Protein AF-A0A0A9E0R4-F1 (afdb_monomer_lite)

Sequence (116 aa):
MVNRQVATIAWFEADSICGSHSIAIPLVLVFPYLCRFFQCLRQYKDTKEKTCLLNALKYSTAVPVIFLSALKYHVFPEQWVSFYRPLWLISSVINSLYSFYWDIKRDWDLRYGVYT

InterPro domains:
  IPR004342 EXS, C-terminal [PF03124] (10-110)
  IPR004342 EXS, C-terminal [PS51380] (16-116)

pLDDT: mean 85.68, std 15.76, range [43.62, 98.44]

Organism: Arundo donax (NCBI:txid35708)

Foldseek 3Di:
DVVVVVVVVVVVVCVVVPQLQPPVVLVVVLVVLVVLLVVLVVVCVVPVDVVSVLSNVLSVLVNLLSVLSNCCSVDDPVCCVPPSVVVNVVSVVVNVVSVVVCCCVPVVVPPPDPPD

Radius of gyration: 20.19 Å; chains: 1; bounding box: 58×31×61 Å

Secondary structure (DSSP, 8-state):
-HHHHHHHHHHHHHHHHTTTT-THHHHHHHHHHHHHHHHHHHHHHHH--HHHHHHHHHHHHHHHHHHHHHHTTTS-HHHIIIIIHHHHHHHHHHHHHHHHHHIIIIIS--------

Structure (mmCIF, N/CA/C/O backbone):
data_AF-A0A0A9E0R4-F1
#
_entry.id   AF-A0A0A9E0R4-F1
#
loop_
_atom_site.group_PDB
_atom_site.id
_atom_site.type_symbol
_atom_site.label_atom_id
_atom_site.label_alt_id
_atom_site.label_comp_id
_atom_site.label_asym_id
_atom_site.label_entity_id
_atom_site.label_seq_id
_atom_site.pdbx_PDB_ins_code
_atom_site.Cartn_x
_atom_site.Cartn_y
_atom_site.Cartn_z
_atom_site.occupancy
_atom_site.B_iso_or_equiv
_atom_site.auth_seq_id
_atom_site.auth_comp_id
_atom_site.auth_asym_id
_atom_site.auth_atom_id
_atom_site.pdbx_PDB_model_num
ATOM 1 N N . MET A 1 1 ? 35.434 -19.033 -22.128 1.00 53.09 1 MET A N 1
ATOM 2 C CA . MET A 1 1 ? 34.541 -17.942 -22.595 1.00 53.09 1 MET A CA 1
ATOM 3 C C . MET A 1 1 ? 33.145 -18.448 -22.967 1.00 53.09 1 MET A C 1
ATOM 5 O O . MET A 1 1 ? 32.186 -17.801 -22.572 1.00 53.09 1 MET A O 1
ATOM 9 N N . VAL A 1 2 ? 33.014 -19.629 -23.590 1.00 59.97 2 VAL A N 1
ATOM 10 C CA . VAL A 1 2 ? 31.726 -20.275 -23.937 1.00 59.97 2 VAL A CA 1
ATOM 11 C C . VAL A 1 2 ? 30.763 -20.422 -22.745 1.00 59.97 2 VAL A C 1
ATOM 13 O O . VAL A 1 2 ? 29.632 -19.964 -22.830 1.00 59.97 2 VAL A O 1
ATOM 16 N N . ASN A 1 3 ? 31.215 -20.932 -21.590 1.00 59.28 3 ASN A N 1
ATOM 17 C CA . ASN A 1 3 ? 30.348 -21.156 -20.413 1.00 59.28 3 ASN A CA 1
ATOM 18 C C . ASN A 1 3 ? 29.621 -19.899 -19.899 1.00 59.28 3 ASN A C 1
ATOM 20 O O . ASN A 1 3 ? 28.514 -19.995 -19.377 1.00 59.28 3 ASN A O 1
ATOM 24 N N . ARG A 1 4 ? 30.218 -18.709 -20.063 1.00 60.78 4 ARG A N 1
ATOM 25 C CA . ARG A 1 4 ? 29.592 -17.448 -19.641 1.00 60.78 4 ARG A CA 1
ATOM 26 C C . ARG A 1 4 ? 28.433 -17.074 -20.566 1.00 60.78 4 ARG A C 1
ATOM 28 O O . ARG A 1 4 ? 27.410 -16.604 -20.086 1.00 60.78 4 ARG A O 1
ATOM 35 N N . GLN A 1 5 ? 28.564 -17.323 -21.869 1.00 62.50 5 GLN A N 1
ATOM 36 C CA . GLN A 1 5 ? 27.494 -17.066 -22.835 1.00 62.50 5 GLN A CA 1
ATOM 37 C C . GLN A 1 5 ? 26.320 -18.031 -22.639 1.00 62.50 5 GLN A C 1
ATOM 39 O O . GLN A 1 5 ? 25.184 -17.570 -22.619 1.00 62.50 5 GLN A O 1
ATOM 44 N N . VAL A 1 6 ? 26.581 -19.321 -22.382 1.00 65.94 6 VAL A N 1
ATOM 45 C CA . VAL A 1 6 ? 25.516 -20.309 -22.107 1.00 65.94 6 VAL A CA 1
ATOM 46 C C . VAL A 1 6 ? 24.720 -19.941 -20.852 1.00 65.94 6 VAL A C 1
ATOM 48 O O . VAL A 1 6 ? 23.49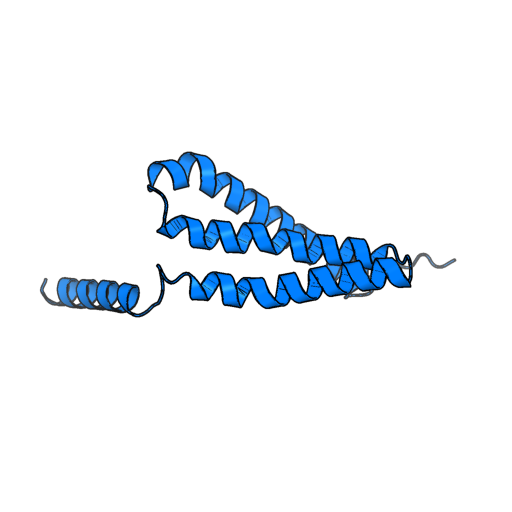4 -19.959 -20.879 1.00 65.94 6 VAL A O 1
ATOM 51 N N . ALA A 1 7 ? 25.401 -19.518 -19.780 1.00 65.25 7 ALA A N 1
ATOM 52 C CA . ALA A 1 7 ? 24.720 -19.030 -18.583 1.00 65.25 7 ALA A CA 1
ATOM 53 C C . ALA A 1 7 ? 23.849 -17.799 -18.889 1.00 65.25 7 ALA A C 1
ATOM 55 O O . ALA A 1 7 ? 22.705 -17.741 -18.463 1.00 65.25 7 ALA A O 1
ATOM 56 N N . THR A 1 8 ? 24.362 -16.835 -19.660 1.00 66.19 8 THR A N 1
ATOM 57 C CA . THR A 1 8 ? 23.632 -15.591 -19.978 1.00 66.19 8 THR A CA 1
ATOM 58 C C . THR A 1 8 ? 22.375 -15.851 -20.819 1.00 66.19 8 THR A C 1
ATOM 60 O O . THR A 1 8 ? 21.353 -15.212 -20.593 1.00 66.19 8 THR A O 1
ATOM 63 N N . ILE A 1 9 ? 22.432 -16.808 -21.752 1.00 66.38 9 ILE A N 1
ATOM 64 C CA . ILE A 1 9 ? 21.279 -17.221 -22.567 1.00 66.38 9 ILE A CA 1
ATOM 65 C C . ILE A 1 9 ? 20.220 -17.895 -21.684 1.00 66.38 9 ILE A C 1
ATOM 67 O O . ILE A 1 9 ? 19.057 -17.516 -21.753 1.00 66.38 9 ILE A O 1
ATOM 71 N N . ALA A 1 10 ? 20.626 -18.801 -20.787 1.00 65.75 10 ALA A N 1
ATOM 72 C CA . ALA A 1 10 ? 19.710 -19.455 -19.851 1.00 65.75 10 ALA A CA 1
ATOM 73 C C . ALA A 1 10 ? 19.018 -18.463 -18.893 1.00 65.75 10 ALA A C 1
ATOM 75 O O . ALA A 1 10 ? 17.847 -18.645 -18.572 1.00 65.75 10 ALA A O 1
ATOM 76 N N . TRP A 1 11 ? 19.705 -17.394 -18.467 1.00 62.00 11 TRP A N 1
ATOM 77 C CA . TRP A 1 11 ? 19.093 -16.311 -17.682 1.00 62.00 11 TRP A CA 1
ATOM 78 C C . TRP A 1 11 ? 18.049 -15.523 -18.488 1.00 62.00 11 TRP A C 1
ATOM 80 O O . TRP A 1 11 ? 16.956 -15.290 -17.986 1.00 62.00 11 TRP A O 1
ATOM 90 N N . PHE A 1 12 ? 18.337 -15.176 -19.747 1.00 62.06 12 PHE A N 1
ATOM 91 C CA . PHE A 1 12 ? 17.374 -14.489 -20.623 1.00 62.06 12 PHE A CA 1
ATOM 92 C C . PHE A 1 12 ? 16.145 -15.353 -20.956 1.00 62.06 12 PHE A C 1
ATOM 94 O O . PHE A 1 12 ? 15.022 -14.853 -21.063 1.00 62.06 12 PHE A O 1
ATOM 101 N N . GLU A 1 13 ? 16.346 -16.661 -21.111 1.00 59.84 13 GLU A N 1
ATOM 102 C CA . GLU A 1 13 ? 15.280 -17.632 -21.368 1.00 59.84 13 GLU A CA 1
ATOM 103 C C . GLU A 1 13 ? 14.425 -17.863 -20.108 1.00 59.84 13 GLU A C 1
ATOM 105 O O . GLU A 1 13 ? 13.196 -17.912 -20.169 1.00 59.84 13 GLU A O 1
ATOM 110 N N . ALA A 1 14 ? 15.055 -17.872 -18.928 1.00 58.34 14 ALA A N 1
ATOM 111 C CA . ALA A 1 14 ? 14.347 -17.870 -17.653 1.00 58.34 14 ALA A CA 1
ATOM 112 C C . ALA A 1 14 ? 13.558 -16.570 -17.423 1.00 58.34 14 ALA A C 1
ATOM 114 O O . ALA A 1 14 ? 12.443 -16.652 -16.923 1.00 58.34 14 ALA A O 1
ATOM 115 N N . ASP A 1 15 ? 14.058 -15.397 -17.826 1.00 57.53 15 ASP A N 1
ATOM 116 C CA . ASP A 1 15 ? 13.326 -14.120 -17.721 1.00 57.53 15 ASP A CA 1
ATOM 117 C C . ASP A 1 15 ? 12.114 -14.045 -18.669 1.00 57.53 15 ASP A C 1
ATOM 119 O O . ASP A 1 15 ? 11.117 -13.382 -18.364 1.00 57.53 15 ASP A O 1
ATOM 123 N N . SER A 1 16 ? 12.166 -14.758 -19.800 1.00 56.53 16 SER A N 1
ATOM 124 C CA . SER A 1 16 ? 11.048 -14.861 -20.750 1.00 56.53 16 SER A CA 1
ATOM 125 C C . SER A 1 16 ? 10.006 -15.912 -20.342 1.00 56.53 16 SER A C 1
ATOM 127 O O . SER A 1 16 ? 8.820 -15.721 -20.614 1.00 56.53 16 SER A O 1
ATOM 129 N N . ILE A 1 17 ? 10.403 -16.964 -19.618 1.00 56.81 17 ILE A N 1
ATOM 130 C CA . ILE A 1 17 ? 9.488 -17.961 -19.029 1.00 56.81 17 ILE A CA 1
ATOM 131 C C . ILE A 1 17 ? 8.926 -17.476 -17.677 1.00 56.81 17 ILE A C 1
ATOM 133 O O . ILE A 1 17 ? 7.761 -17.716 -17.352 1.00 56.81 17 ILE A O 1
ATOM 137 N N . CYS A 1 18 ? 9.712 -16.736 -16.897 1.00 60.53 18 CYS A N 1
ATOM 138 C CA . CYS A 1 18 ? 9.349 -16.199 -15.588 1.00 60.53 18 CYS A CA 1
ATOM 139 C C . CYS A 1 18 ? 8.749 -14.793 -15.720 1.00 60.53 18 CYS A C 1
ATOM 141 O O . CYS A 1 18 ? 9.305 -13.818 -15.229 1.00 60.53 18 CYS A O 1
ATOM 143 N N . GLY A 1 19 ? 7.611 -14.693 -16.412 1.00 58.22 19 GLY A N 1
ATOM 144 C CA . GLY A 1 19 ? 6.519 -13.750 -16.131 1.00 58.22 19 GLY A CA 1
ATOM 145 C C . GLY A 1 19 ? 6.807 -12.251 -15.948 1.00 58.22 19 GLY A C 1
ATOM 146 O O . GLY A 1 19 ? 5.891 -11.540 -15.545 1.00 58.22 19 GLY A O 1
ATOM 147 N N . SER A 1 20 ? 8.000 -11.738 -16.248 1.00 60.81 20 SER A N 1
ATOM 148 C CA . SER A 1 20 ? 8.406 -10.372 -15.880 1.00 60.81 20 SER A CA 1
ATOM 149 C C . SER A 1 20 ? 7.532 -9.293 -16.532 1.00 60.81 20 SER A C 1
ATOM 151 O O . SER A 1 20 ? 7.328 -8.236 -15.951 1.00 60.81 20 SER A O 1
ATOM 153 N N . HIS A 1 21 ? 6.919 -9.589 -17.682 1.00 68.12 21 HIS A N 1
ATOM 154 C CA . HIS A 1 21 ? 5.945 -8.717 -18.357 1.00 68.12 21 HIS A CA 1
ATOM 155 C C . HIS A 1 21 ? 4.484 -9.179 -18.213 1.00 68.12 21 HIS A C 1
ATOM 157 O O . HIS A 1 21 ? 3.586 -8.628 -18.853 1.00 68.12 21 HIS A O 1
ATOM 163 N N . SER A 1 22 ? 4.219 -10.215 -17.413 1.00 82.75 22 SER A N 1
ATOM 164 C CA . SER A 1 22 ? 2.878 -10.776 -17.275 1.00 82.75 22 SER A CA 1
ATOM 165 C C . SER A 1 22 ? 2.014 -9.911 -16.365 1.00 82.75 22 SER A C 1
ATOM 167 O O . SER A 1 22 ? 2.211 -9.857 -15.151 1.00 82.75 22 SER A O 1
ATOM 169 N N . ILE A 1 23 ? 0.979 -9.301 -16.943 1.00 84.50 23 ILE A N 1
ATOM 170 C CA . ILE A 1 23 ? -0.015 -8.526 -16.193 1.00 84.50 23 ILE A CA 1
ATOM 171 C C . ILE A 1 23 ? -0.877 -9.406 -15.271 1.00 84.50 23 ILE A C 1
ATOM 173 O O . ILE A 1 23 ? -1.520 -8.901 -14.355 1.00 84.50 23 ILE A O 1
ATOM 177 N N . ALA A 1 24 ? -0.872 -10.729 -15.464 1.00 88.44 24 ALA A N 1
ATOM 178 C CA . ALA A 1 24 ? -1.621 -11.654 -14.617 1.00 88.44 24 ALA A CA 1
ATOM 179 C C . ALA A 1 24 ? -1.062 -11.711 -13.185 1.00 88.44 24 ALA A C 1
ATOM 181 O O . ALA A 1 24 ? -1.831 -11.819 -12.233 1.00 88.44 24 ALA A O 1
ATOM 182 N N . ILE A 1 25 ? 0.259 -11.584 -13.019 1.00 88.81 25 ILE A N 1
ATOM 183 C CA . ILE A 1 25 ? 0.921 -11.641 -11.708 1.00 88.81 25 ILE A CA 1
ATOM 184 C C . ILE A 1 25 ? 0.400 -10.547 -10.760 1.00 88.81 25 ILE A C 1
ATOM 186 O O . ILE A 1 25 ? -0.125 -10.897 -9.701 1.00 88.81 25 ILE A O 1
ATOM 190 N N . PRO A 1 26 ? 0.470 -9.241 -11.093 1.00 91.69 26 PRO A N 1
ATOM 191 C CA . PRO A 1 26 ? -0.038 -8.201 -10.201 1.00 91.69 26 PRO A CA 1
ATOM 192 C C . PRO A 1 26 ? -1.548 -8.303 -9.966 1.00 91.69 26 PRO A C 1
ATOM 194 O O . PRO A 1 26 ? -1.999 -7.976 -8.872 1.00 91.69 26 PRO A O 1
ATOM 197 N N . LEU A 1 27 ? -2.328 -8.791 -10.937 1.00 93.00 27 LEU A N 1
ATOM 198 C CA . LEU A 1 27 ? -3.772 -8.989 -10.772 1.00 93.00 27 LEU A CA 1
ATOM 199 C C . LEU A 1 27 ? -4.091 -10.077 -9.740 1.00 93.00 27 LEU A C 1
ATOM 201 O O . LEU A 1 27 ? -4.922 -9.864 -8.858 1.00 93.00 27 LEU A O 1
ATOM 205 N N . VAL A 1 28 ? -3.403 -11.218 -9.809 1.00 94.06 28 VAL A N 1
ATOM 206 C CA . VAL A 1 28 ? -3.559 -12.298 -8.824 1.00 94.06 28 VAL A CA 1
ATOM 207 C C . VAL A 1 28 ? -3.075 -11.846 -7.445 1.00 94.06 28 VAL A C 1
ATOM 209 O O . VAL A 1 28 ? -3.742 -12.118 -6.448 1.00 94.06 28 VAL A O 1
ATOM 212 N N . LEU A 1 29 ? -1.962 -11.106 -7.380 1.00 93.69 29 LEU A N 1
ATOM 213 C CA . LEU A 1 29 ? -1.427 -10.582 -6.121 1.00 93.69 29 LEU A CA 1
ATOM 214 C C . LEU A 1 29 ? -2.353 -9.549 -5.469 1.00 93.69 29 LEU A C 1
ATOM 216 O O . LEU A 1 29 ? -2.519 -9.580 -4.253 1.00 93.69 29 LEU A O 1
ATOM 220 N N . VAL A 1 30 ? -2.963 -8.642 -6.241 1.00 96.44 30 VAL A N 1
ATOM 221 C CA . VAL A 1 30 ? -3.806 -7.563 -5.693 1.00 96.44 30 VAL A CA 1
ATOM 222 C C . VAL A 1 30 ? -5.209 -8.042 -5.312 1.00 96.44 30 VAL A C 1
ATOM 224 O O . VAL A 1 30 ? -5.836 -7.466 -4.420 1.00 96.44 30 VAL A O 1
ATOM 227 N N . PHE A 1 31 ? -5.700 -9.111 -5.943 1.00 96.50 31 PHE A N 1
ATOM 228 C CA . PHE A 1 31 ? -7.047 -9.640 -5.734 1.00 96.50 31 PHE A CA 1
ATOM 229 C C . PHE A 1 31 ? -7.424 -9.870 -4.254 1.00 96.50 31 PHE A C 1
ATOM 231 O O . PHE A 1 31 ? -8.418 -9.285 -3.810 1.00 96.50 31 PHE A O 1
ATOM 238 N N . PRO A 1 32 ? -6.658 -10.628 -3.439 1.00 96.12 32 PRO A N 1
ATOM 239 C CA . PRO A 1 32 ? -7.019 -10.855 -2.038 1.00 96.12 32 PRO A CA 1
ATOM 240 C C . PRO A 1 32 ? -7.056 -9.561 -1.209 1.00 96.12 32 PRO A C 1
ATOM 242 O O . PRO A 1 32 ? -7.908 -9.424 -0.326 1.00 96.12 32 PRO A O 1
ATOM 245 N N . TYR A 1 33 ? -6.188 -8.589 -1.515 1.00 96.62 33 TYR A N 1
ATOM 246 C CA . TYR A 1 33 ? -6.168 -7.286 -0.841 1.00 96.62 33 TYR A CA 1
ATOM 247 C C . TYR A 1 33 ? -7.426 -6.472 -1.152 1.00 96.62 33 TYR A C 1
ATOM 249 O O . TYR A 1 33 ? -8.021 -5.905 -0.236 1.00 96.62 33 TYR A O 1
ATOM 257 N N . LEU A 1 34 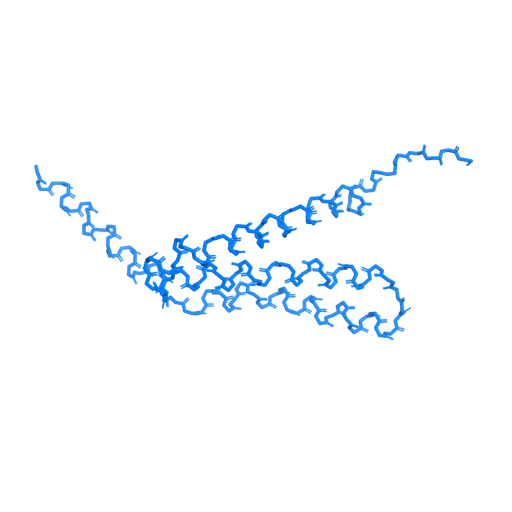? -7.883 -6.463 -2.409 1.00 97.44 34 LEU A N 1
ATOM 258 C CA . LEU A 1 34 ? -9.131 -5.794 -2.793 1.00 97.44 34 LEU A CA 1
ATOM 259 C C . LEU A 1 34 ? -10.350 -6.462 -2.154 1.00 97.44 34 LEU A C 1
ATOM 261 O O . LEU A 1 34 ? -11.221 -5.770 -1.626 1.00 97.44 34 LEU A O 1
ATOM 265 N N . CYS A 1 35 ? -10.403 -7.796 -2.136 1.00 97.69 35 CYS A N 1
ATOM 266 C CA . CYS A 1 35 ? -11.477 -8.520 -1.459 1.00 97.69 35 CYS A CA 1
ATOM 267 C C . CYS A 1 35 ? -11.562 -8.135 0.023 1.00 97.69 35 CYS A C 1
ATOM 269 O O . CYS A 1 35 ? -12.642 -7.780 0.499 1.00 97.69 35 CYS A O 1
ATOM 271 N N . ARG A 1 36 ? -10.431 -8.143 0.742 1.00 96.56 36 ARG A N 1
ATOM 272 C CA . ARG A 1 36 ? -10.374 -7.725 2.152 1.00 96.56 36 ARG A CA 1
ATOM 273 C C . ARG A 1 36 ? -10.750 -6.259 2.335 1.00 96.56 36 ARG A C 1
ATOM 275 O O . ARG A 1 36 ? -11.543 -5.949 3.219 1.00 96.56 36 ARG A O 1
ATOM 282 N N . PHE A 1 37 ? -10.260 -5.371 1.475 1.00 97.69 37 PHE A N 1
ATOM 283 C CA . PHE A 1 37 ? -10.620 -3.955 1.492 1.00 97.69 37 PHE A CA 1
ATOM 284 C C . PHE A 1 37 ? -12.140 -3.747 1.417 1.00 97.69 37 PHE A C 1
ATOM 286 O O . PHE A 1 37 ? -12.723 -3.102 2.293 1.00 97.69 37 PHE A O 1
ATOM 293 N N . PHE A 1 38 ? -12.806 -4.347 0.425 1.00 97.88 38 PHE A N 1
ATOM 294 C CA . PHE A 1 38 ? -14.255 -4.213 0.262 1.00 97.88 38 PHE A CA 1
ATOM 295 C C . PHE A 1 38 ? -15.047 -4.884 1.387 1.00 97.88 38 PHE A C 1
ATOM 297 O O . PHE A 1 38 ? -16.063 -4.336 1.822 1.00 97.88 38 PHE A O 1
ATOM 304 N N . GLN A 1 39 ? -14.581 -6.028 1.896 1.00 97.50 39 GLN A N 1
ATOM 305 C CA . GLN A 1 39 ? -15.168 -6.673 3.075 1.00 97.50 39 GLN A CA 1
ATOM 306 C C . GLN A 1 39 ? -15.134 -5.734 4.285 1.00 97.50 39 GLN A C 1
ATOM 308 O O . GLN A 1 39 ? -16.166 -5.517 4.916 1.00 97.50 39 GLN A O 1
ATOM 313 N N . CYS A 1 40 ? -13.985 -5.113 4.564 1.00 96.94 40 CYS A N 1
ATOM 314 C CA . CYS A 1 40 ? -13.827 -4.186 5.682 1.00 96.94 40 CYS A CA 1
ATOM 315 C C . CYS A 1 40 ? -14.685 -2.920 5.529 1.00 96.94 40 CYS A C 1
ATOM 317 O O . CYS A 1 40 ? -15.261 -2.450 6.512 1.00 96.94 40 CYS A O 1
ATOM 319 N N . LEU A 1 41 ? -14.827 -2.384 4.311 1.00 97.50 41 LEU A N 1
ATOM 320 C CA . LEU A 1 41 ? -15.726 -1.254 4.052 1.00 97.50 41 LEU A CA 1
ATOM 321 C C . LEU A 1 41 ? -17.199 -1.617 4.266 1.00 97.50 41 LEU A C 1
ATOM 323 O O . LEU A 1 41 ? -17.944 -0.837 4.864 1.00 97.50 41 LEU A O 1
ATOM 327 N N . ARG A 1 42 ? -17.626 -2.797 3.801 1.00 97.56 42 ARG A N 1
ATOM 328 C CA . ARG A 1 42 ? -18.994 -3.280 4.024 1.00 97.56 42 ARG A CA 1
ATOM 329 C C . ARG A 1 42 ? -19.254 -3.511 5.509 1.00 97.56 42 ARG A C 1
ATOM 331 O O . ARG A 1 42 ? -20.226 -2.982 6.030 1.00 97.56 42 ARG A O 1
ATOM 338 N N . GLN A 1 43 ? -18.339 -4.178 6.204 1.00 97.38 43 GLN A N 1
ATOM 339 C CA . GLN A 1 43 ? -18.455 -4.385 7.643 1.00 97.38 43 GLN A CA 1
ATOM 340 C C . GLN A 1 43 ? -18.528 -3.056 8.402 1.00 97.38 43 GLN A C 1
ATOM 342 O O . GLN A 1 43 ? -19.366 -2.914 9.284 1.00 97.38 43 GLN A O 1
ATOM 347 N N . TYR A 1 44 ? -17.730 -2.048 8.028 1.00 97.25 44 TYR A N 1
ATOM 348 C CA . TYR A 1 44 ? -17.854 -0.715 8.621 1.00 97.25 44 TYR A CA 1
ATOM 349 C C . TYR A 1 44 ? -19.229 -0.088 8.372 1.00 97.25 44 TYR A C 1
ATOM 351 O O . TYR A 1 44 ? -19.779 0.567 9.258 1.00 97.2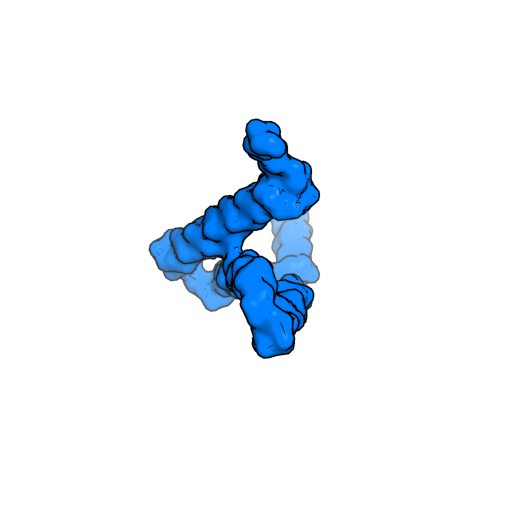5 44 TYR A O 1
ATOM 359 N N . LYS A 1 45 ? -19.798 -0.261 7.175 1.00 96.50 45 LYS A N 1
ATOM 360 C CA . LYS A 1 45 ? -21.141 0.243 6.878 1.00 96.50 45 LYS A CA 1
ATOM 361 C C . LYS A 1 45 ? -22.183 -0.364 7.823 1.00 96.50 45 LYS A C 1
ATOM 363 O O . LYS A 1 45 ? -23.047 0.389 8.275 1.00 96.50 45 LYS A O 1
ATOM 368 N N . ASP A 1 46 ? -22.048 -1.652 8.130 1.00 96.94 46 ASP A N 1
ATOM 369 C CA . ASP A 1 46 ? -23.007 -2.424 8.923 1.00 96.94 46 ASP A CA 1
ATOM 370 C C . ASP A 1 46 ? -22.819 -2.227 10.439 1.00 96.94 46 ASP A C 1
ATOM 372 O O . ASP A 1 46 ? -23.795 -2.020 11.154 1.00 96.94 46 ASP A O 1
ATOM 376 N N . THR A 1 47 ? -21.579 -2.232 10.942 1.00 96.38 47 THR A N 1
ATOM 377 C CA . THR A 1 47 ? -21.286 -2.173 12.390 1.00 96.38 47 THR A CA 1
ATOM 378 C C . THR A 1 47 ? -20.866 -0.794 12.893 1.00 96.38 47 THR A C 1
ATOM 380 O O . THR A 1 47 ? -20.893 -0.546 14.093 1.00 96.38 47 THR A O 1
ATOM 383 N N . LYS A 1 48 ? -20.437 0.108 11.998 1.00 94.12 48 LYS A N 1
ATOM 384 C CA . LYS A 1 48 ? -19.811 1.410 12.319 1.00 94.12 48 LYS A CA 1
ATOM 385 C C . LYS A 1 48 ? -18.526 1.322 13.150 1.00 94.12 48 LYS A C 1
ATOM 387 O O . LYS A 1 48 ? -18.026 2.341 13.631 1.00 94.12 48 LYS A O 1
ATOM 392 N N . GLU A 1 49 ? -17.919 0.140 13.228 1.00 94.12 49 GLU A N 1
ATOM 393 C CA . GLU A 1 49 ? -16.677 -0.087 13.966 1.00 94.12 49 GLU A CA 1
ATOM 394 C C . GLU A 1 49 ? -15.465 0.530 13.263 1.00 94.12 49 GLU A C 1
ATOM 396 O O . GLU A 1 49 ? -15.034 0.073 12.200 1.00 94.12 49 GLU A O 1
ATOM 401 N N . LYS A 1 50 ? -14.848 1.543 13.881 1.00 92.75 50 LYS A N 1
ATOM 402 C CA . LYS A 1 50 ? -13.711 2.285 13.297 1.00 92.75 50 LYS A CA 1
ATOM 403 C C . LYS A 1 50 ? -12.506 1.393 12.981 1.00 92.75 50 LYS A C 1
ATOM 405 O O . LYS A 1 50 ? -11.779 1.667 12.030 1.00 92.75 50 LYS A O 1
ATOM 410 N N . THR A 1 51 ? -12.314 0.302 13.725 1.00 92.44 51 THR A N 1
ATOM 411 C CA . THR A 1 51 ? -11.250 -0.684 13.460 1.00 92.44 51 THR A CA 1
ATOM 412 C C . THR A 1 51 ? -11.377 -1.301 12.060 1.00 92.44 51 THR A C 1
ATOM 414 O O . THR A 1 51 ? -10.361 -1.591 11.431 1.00 92.44 51 THR A O 1
ATOM 417 N N . CYS A 1 52 ? -12.596 -1.428 11.521 1.00 93.69 52 CYS A N 1
ATOM 418 C CA . CYS A 1 52 ? -12.819 -1.917 10.159 1.00 93.69 52 CYS A CA 1
ATOM 419 C C . CYS A 1 52 ? -12.281 -0.939 9.105 1.00 93.69 52 CYS A C 1
ATOM 421 O O . CYS A 1 52 ? -11.656 -1.372 8.142 1.00 93.69 52 CYS A O 1
ATOM 423 N N . LEU A 1 53 ? -12.441 0.376 9.303 1.00 95.06 53 LEU A N 1
ATOM 424 C CA . LEU A 1 53 ? -11.856 1.380 8.403 1.00 95.06 53 LEU A CA 1
ATOM 425 C C . LEU A 1 53 ? -10.331 1.382 8.452 1.00 95.06 53 LEU A C 1
ATOM 427 O O . LEU A 1 53 ? -9.691 1.516 7.413 1.00 95.06 53 LEU A O 1
ATOM 431 N N . LEU A 1 54 ? -9.749 1.218 9.641 1.00 95.06 54 LEU A N 1
ATOM 432 C CA . LEU A 1 54 ? -8.297 1.127 9.780 1.00 95.06 54 LEU A CA 1
ATOM 433 C C . LEU A 1 54 ? -7.757 -0.123 9.069 1.00 95.06 54 LEU A C 1
ATOM 435 O O . LEU A 1 54 ? -6.777 -0.033 8.338 1.00 95.06 54 LEU A O 1
ATOM 439 N N . ASN A 1 55 ? -8.452 -1.259 9.171 1.00 94.44 55 ASN A N 1
ATOM 440 C CA . ASN A 1 55 ? -8.132 -2.446 8.377 1.00 94.44 55 ASN A CA 1
ATOM 441 C C . ASN A 1 55 ? -8.285 -2.203 6.869 1.00 94.44 55 ASN A C 1
ATOM 443 O O . ASN A 1 55 ? -7.406 -2.582 6.103 1.00 94.44 55 ASN A O 1
ATOM 447 N N . ALA A 1 56 ? -9.359 -1.545 6.422 1.00 96.12 56 ALA A N 1
ATOM 448 C CA . ALA A 1 56 ? -9.514 -1.193 5.011 1.00 96.12 56 ALA A CA 1
ATOM 449 C C . ALA A 1 56 ? -8.325 -0.339 4.528 1.00 96.12 56 ALA A C 1
ATOM 451 O O . ALA A 1 56 ? -7.725 -0.639 3.498 1.00 96.12 56 ALA A O 1
ATOM 452 N N . LEU A 1 57 ? -7.917 0.662 5.313 1.00 96.12 57 LEU A N 1
ATOM 453 C CA . LEU A 1 57 ? -6.737 1.471 5.018 1.00 96.12 57 LEU A CA 1
ATOM 454 C C . LEU A 1 57 ? -5.445 0.636 5.000 1.00 96.12 57 LEU A C 1
ATOM 456 O O . LEU A 1 57 ? -4.630 0.820 4.104 1.00 96.12 57 LEU A O 1
ATOM 460 N N . LYS A 1 58 ? -5.274 -0.328 5.916 1.00 95.12 58 LYS A N 1
ATOM 461 C CA . LYS A 1 58 ? -4.147 -1.280 5.884 1.00 95.12 58 LYS A CA 1
ATOM 462 C C . LYS A 1 58 ? -4.069 -1.970 4.519 1.00 95.12 58 LYS A C 1
ATOM 464 O O . LYS A 1 58 ? -3.053 -1.866 3.835 1.00 95.12 58 LYS A O 1
ATOM 469 N N . TYR A 1 59 ? -5.152 -2.615 4.081 1.00 95.75 59 TYR A N 1
ATOM 470 C CA . TYR A 1 59 ? -5.155 -3.362 2.817 1.00 95.75 59 TYR A CA 1
ATOM 471 C C . TYR A 1 59 ? -5.028 -2.467 1.574 1.00 95.75 59 TYR A C 1
ATOM 473 O O . TYR A 1 59 ? -4.481 -2.919 0.569 1.00 95.75 59 TYR A O 1
ATOM 481 N N . SER A 1 60 ? -5.470 -1.204 1.625 1.00 96.44 60 SER A N 1
ATOM 482 C CA . SER A 1 60 ? -5.311 -0.282 0.494 1.00 96.44 60 SER A CA 1
ATOM 483 C C . SER A 1 60 ? -3.865 0.177 0.290 1.00 96.44 60 SER A C 1
ATOM 485 O O . SER A 1 60 ? -3.483 0.447 -0.846 1.00 96.44 60 SER A O 1
ATOM 487 N N . THR A 1 61 ? -3.034 0.209 1.341 1.00 97.00 61 THR A N 1
ATOM 488 C CA . THR A 1 61 ? -1.619 0.616 1.224 1.00 97.00 61 THR A CA 1
ATOM 489 C C . THR A 1 61 ? -0.750 -0.384 0.450 1.00 97.00 61 THR A C 1
ATOM 491 O O . THR A 1 61 ? 0.243 0.019 -0.153 1.00 97.00 61 THR A O 1
ATOM 494 N N . ALA A 1 62 ? -1.148 -1.659 0.370 1.00 96.44 62 ALA A N 1
ATOM 495 C CA . ALA A 1 62 ? -0.462 -2.682 -0.426 1.00 96.44 62 ALA A CA 1
ATOM 496 C C . ALA A 1 62 ? -0.723 -2.550 -1.940 1.00 96.44 62 ALA A C 1
ATOM 498 O O . ALA A 1 62 ? 0.128 -2.895 -2.760 1.00 96.44 62 ALA A O 1
ATOM 499 N N . VAL A 1 63 ? -1.887 -2.018 -2.324 1.00 96.25 63 VAL A N 1
ATOM 500 C CA . VAL A 1 63 ? -2.313 -1.862 -3.724 1.00 96.25 63 VAL A CA 1
ATOM 501 C C . VAL A 1 63 ? -1.312 -1.052 -4.568 1.00 96.25 63 VAL A C 1
ATOM 503 O O . VAL A 1 63 ? -0.859 -1.575 -5.590 1.00 96.25 63 VAL A O 1
ATOM 506 N N . PRO A 1 64 ? -0.895 0.175 -4.182 1.00 96.19 64 PRO A N 1
ATOM 507 C CA . PRO A 1 64 ? 0.068 0.946 -4.967 1.00 96.19 64 PRO A CA 1
ATOM 508 C C . PRO A 1 64 ? 1.435 0.259 -5.068 1.00 96.19 64 PRO A C 1
ATOM 510 O O . PRO A 1 64 ? 2.077 0.361 -6.109 1.00 96.19 64 PRO A O 1
ATOM 513 N N . VAL A 1 65 ? 1.863 -0.490 -4.043 1.00 97.19 65 VAL A N 1
ATOM 514 C CA . VAL A 1 65 ? 3.119 -1.258 -4.086 1.00 97.19 65 VAL A CA 1
ATOM 515 C C . VAL A 1 65 ? 3.070 -2.301 -5.201 1.00 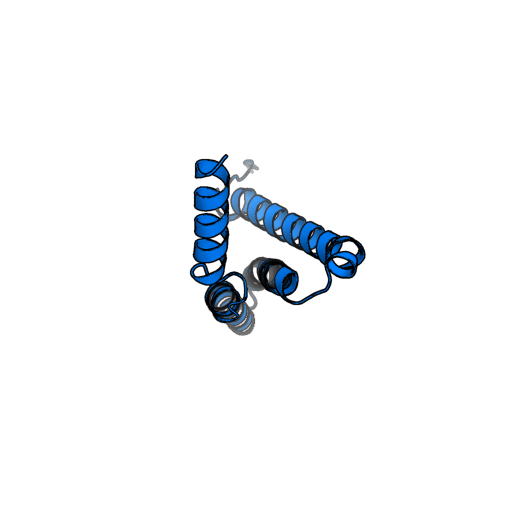97.19 65 VAL A C 1
ATOM 517 O O . VAL A 1 65 ? 3.999 -2.379 -6.005 1.00 97.19 65 VAL A O 1
ATOM 520 N N . ILE A 1 66 ? 1.977 -3.063 -5.292 1.00 95.81 66 ILE A N 1
ATOM 521 C CA . ILE A 1 66 ? 1.803 -4.115 -6.303 1.00 95.81 66 ILE A CA 1
ATOM 522 C C . ILE A 1 66 ? 1.752 -3.509 -7.713 1.00 95.81 66 ILE A C 1
ATOM 524 O O . ILE A 1 66 ? 2.485 -3.951 -8.599 1.00 95.81 66 ILE A O 1
ATOM 528 N N . PHE A 1 67 ? 0.951 -2.459 -7.919 1.00 94.44 67 PHE A N 1
ATOM 529 C CA . PHE A 1 67 ? 0.837 -1.808 -9.229 1.00 94.44 67 PHE A CA 1
ATOM 530 C C . PHE A 1 67 ? 2.151 -1.171 -9.689 1.00 94.44 67 PHE A C 1
ATOM 532 O O . PHE A 1 67 ? 2.561 -1.378 -10.830 1.00 94.44 67 PHE A O 1
ATOM 539 N N . LEU A 1 68 ? 2.842 -0.437 -8.813 1.00 95.44 68 LEU A N 1
ATOM 540 C CA . LEU A 1 68 ? 4.121 0.187 -9.154 1.00 95.44 68 LEU A CA 1
ATOM 541 C C . LEU A 1 68 ? 5.216 -0.862 -9.407 1.00 95.44 68 LEU A C 1
ATOM 543 O O . LEU A 1 68 ? 6.063 -0.653 -10.271 1.00 95.44 68 LEU A O 1
ATOM 547 N N . SER A 1 69 ? 5.169 -2.010 -8.721 1.00 93.50 69 SER A N 1
ATOM 548 C CA . SER A 1 69 ? 6.090 -3.128 -8.980 1.00 93.50 69 SER A CA 1
ATOM 549 C C . SER A 1 69 ? 5.921 -3.699 -10.389 1.00 93.50 69 SER A C 1
ATOM 551 O O . SER A 1 69 ? 6.914 -4.009 -11.041 1.00 93.50 69 SER A O 1
ATOM 553 N N . ALA A 1 70 ? 4.682 -3.804 -10.877 1.00 92.50 70 ALA A N 1
ATOM 554 C CA . ALA A 1 70 ? 4.408 -4.234 -12.247 1.00 92.50 70 ALA A CA 1
ATOM 555 C C . ALA A 1 70 ? 4.754 -3.152 -13.276 1.00 92.50 70 ALA A C 1
ATOM 557 O O . ALA A 1 70 ? 5.331 -3.448 -14.321 1.00 92.50 70 ALA A O 1
ATOM 558 N N . LEU A 1 71 ? 4.453 -1.887 -12.961 1.00 91.50 71 LEU A N 1
ATOM 559 C CA . LEU A 1 71 ? 4.702 -0.754 -13.849 1.00 91.50 71 LEU A CA 1
ATOM 560 C C . LEU A 1 71 ? 6.181 -0.633 -14.240 1.00 91.50 71 LEU A C 1
ATOM 562 O O . LEU A 1 71 ? 6.466 -0.220 -15.360 1.00 91.50 71 LEU A O 1
ATOM 566 N N . LYS A 1 72 ? 7.104 -1.065 -13.368 1.00 91.00 72 LYS A N 1
ATOM 567 C CA . LYS A 1 72 ? 8.550 -1.162 -13.637 1.00 91.00 72 LYS A CA 1
ATOM 568 C C . LYS A 1 72 ? 8.880 -1.754 -15.012 1.00 91.00 72 LYS A C 1
ATOM 570 O O . LYS A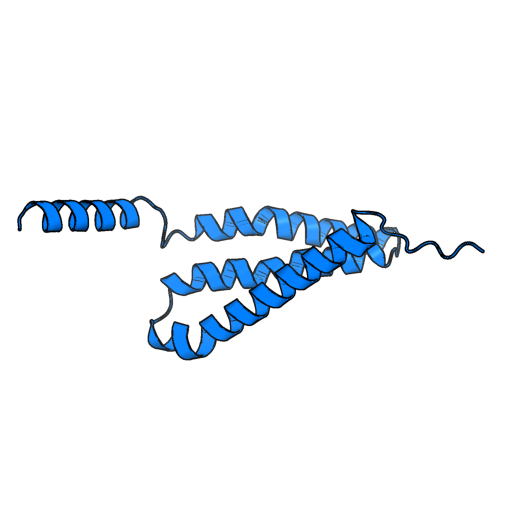 1 72 ? 9.816 -1.287 -15.650 1.00 91.00 72 LYS A O 1
ATOM 575 N N . TYR A 1 73 ? 8.133 -2.763 -15.459 1.00 88.62 73 TYR A N 1
ATOM 576 C CA . TYR A 1 73 ? 8.399 -3.488 -16.707 1.00 88.62 73 TYR A CA 1
ATOM 577 C C . TYR A 1 73 ? 7.713 -2.884 -17.941 1.00 88.62 73 TYR A C 1
ATOM 579 O O . TYR A 1 73 ? 7.882 -3.393 -19.049 1.00 88.62 73 TYR A O 1
ATOM 587 N N . HIS A 1 74 ? 6.939 -1.811 -17.762 1.00 88.00 74 HIS A N 1
ATOM 588 C CA . HIS A 1 74 ? 6.156 -1.158 -18.816 1.00 88.00 74 HIS A CA 1
ATOM 589 C C . HIS A 1 74 ? 6.516 0.321 -19.020 1.00 88.00 74 HIS A C 1
ATOM 591 O O . HIS A 1 74 ? 5.916 0.980 -19.867 1.00 88.00 74 HIS A O 1
ATOM 597 N N . VAL A 1 75 ? 7.480 0.854 -18.264 1.00 91.69 75 VAL A N 1
ATOM 598 C CA . VAL A 1 75 ? 7.953 2.242 -18.384 1.00 91.69 75 VAL A CA 1
ATOM 599 C C . VAL A 1 75 ? 9.418 2.288 -18.792 1.00 91.69 75 VAL A C 1
ATOM 601 O O . VAL A 1 75 ? 10.180 1.356 -18.535 1.00 91.69 75 VAL A O 1
ATOM 604 N N . PHE A 1 76 ? 9.830 3.402 -19.396 1.00 93.56 76 PHE A N 1
ATOM 605 C CA . PHE A 1 76 ? 11.236 3.621 -19.717 1.00 93.56 76 PHE A CA 1
ATOM 606 C C . PHE A 1 76 ? 12.088 3.677 -18.434 1.00 93.56 76 PHE A C 1
ATOM 608 O O . PHE A 1 76 ? 11.637 4.262 -17.438 1.00 93.56 76 PHE A O 1
ATOM 615 N N . PRO A 1 77 ? 13.326 3.142 -18.448 1.00 92.81 77 PRO A N 1
ATOM 616 C CA . PRO A 1 77 ? 14.210 3.129 -17.278 1.00 92.81 77 PRO A CA 1
ATOM 617 C C . PRO A 1 77 ? 14.384 4.506 -16.617 1.00 92.81 77 PRO A C 1
ATOM 619 O O . PRO A 1 77 ? 14.382 4.618 -15.390 1.00 92.81 77 PRO A O 1
ATOM 622 N N . GLU A 1 78 ? 14.404 5.568 -17.420 1.00 94.81 78 GLU A N 1
ATOM 623 C CA . GLU A 1 78 ? 14.674 6.925 -16.936 1.00 94.81 78 GLU A CA 1
ATOM 624 C C . GLU A 1 78 ? 13.485 7.489 -16.154 1.00 94.81 78 GLU A C 1
ATOM 626 O O . GLU A 1 78 ? 13.650 8.092 -15.089 1.00 94.81 78 GLU A O 1
ATOM 631 N N . GLN A 1 79 ? 12.265 7.204 -16.619 1.00 94.31 79 GLN A N 1
ATOM 632 C CA . GLN A 1 79 ? 11.037 7.535 -15.896 1.00 94.31 79 GLN A CA 1
ATOM 633 C C . GLN A 1 79 ? 10.886 6.680 -14.634 1.00 94.31 79 GLN A C 1
ATOM 635 O O . GLN A 1 79 ? 10.439 7.182 -13.597 1.00 94.31 79 GLN A O 1
ATOM 640 N N . TRP A 1 80 ? 11.285 5.402 -14.694 1.00 95.31 80 TRP A N 1
ATOM 641 C CA . TRP A 1 80 ? 11.299 4.530 -13.522 1.00 95.31 80 TRP A CA 1
ATOM 642 C C . TRP A 1 80 ? 12.180 5.108 -12.418 1.00 95.31 80 TRP A C 1
ATOM 644 O O . TRP A 1 80 ? 11.706 5.311 -11.302 1.00 95.31 80 TRP A O 1
ATOM 654 N N . VAL A 1 81 ? 13.443 5.412 -12.719 1.00 95.12 81 VAL A N 1
ATOM 655 C CA . VAL A 1 81 ? 14.409 5.895 -11.722 1.00 95.12 81 VAL A CA 1
ATOM 656 C C . VAL A 1 81 ? 14.009 7.257 -11.154 1.00 95.12 81 VAL A C 1
ATOM 658 O O . VAL A 1 81 ? 14.131 7.456 -9.944 1.00 95.12 81 VAL A O 1
ATOM 661 N N . SER A 1 82 ? 13.532 8.169 -12.004 1.00 94.19 82 SER A N 1
ATOM 662 C CA . SER A 1 82 ? 13.238 9.551 -11.615 1.00 94.19 82 SER A CA 1
ATOM 663 C C . SER A 1 82 ? 11.919 9.701 -10.850 1.00 94.19 82 SER A C 1
ATOM 665 O O . SER A 1 82 ? 11.881 10.414 -9.849 1.00 94.19 82 SER A O 1
ATOM 667 N N . PHE A 1 83 ? 10.850 9.024 -11.283 1.00 95.25 83 PHE A N 1
ATOM 668 C CA . PHE A 1 83 ? 9.495 9.295 -10.791 1.00 95.25 83 PHE A CA 1
ATOM 669 C C . PHE A 1 83 ? 8.851 8.095 -10.090 1.00 95.25 83 PHE A C 1
ATOM 671 O O . PHE A 1 83 ? 8.433 8.192 -8.935 1.00 95.25 83 PHE A O 1
ATOM 678 N N . TYR A 1 84 ? 8.798 6.936 -10.749 1.00 96.69 84 TYR A N 1
ATOM 679 C CA . TYR A 1 84 ? 8.037 5.794 -10.229 1.00 96.69 84 TYR A CA 1
ATOM 680 C C . TYR A 1 84 ? 8.739 5.066 -9.078 1.00 96.69 84 TYR A C 1
ATOM 682 O O . TYR A 1 84 ? 8.074 4.602 -8.152 1.00 96.69 84 TYR A O 1
ATOM 690 N N . ARG A 1 85 ? 10.075 5.000 -9.081 1.00 96.50 85 ARG A N 1
ATOM 691 C CA . ARG A 1 85 ? 10.857 4.335 -8.031 1.00 96.50 85 ARG A CA 1
ATOM 692 C C . ARG A 1 85 ? 10.730 5.043 -6.674 1.00 96.50 85 ARG A C 1
ATOM 694 O O . ARG A 1 85 ? 10.493 4.337 -5.695 1.00 96.50 85 ARG A O 1
ATOM 701 N N . PRO A 1 86 ? 10.826 6.385 -6.564 1.00 97.75 86 PRO A N 1
ATOM 702 C CA . PRO A 1 86 ? 10.509 7.082 -5.315 1.00 97.75 86 PRO A CA 1
ATOM 703 C C . PRO A 1 86 ? 9.088 6.802 -4.806 1.00 97.75 86 PRO A C 1
ATOM 705 O O . PRO A 1 86 ? 8.916 6.501 -3.627 1.00 97.75 86 PRO A O 1
ATOM 708 N N . LEU A 1 87 ? 8.077 6.823 -5.685 1.00 97.56 87 LEU A N 1
ATOM 709 C CA . LEU A 1 87 ? 6.688 6.518 -5.312 1.00 97.56 87 LEU A CA 1
ATOM 710 C C . LEU A 1 87 ? 6.520 5.075 -4.822 1.00 97.56 87 LEU A C 1
ATOM 712 O O . LEU A 1 87 ? 5.811 4.828 -3.843 1.00 97.56 87 LEU A O 1
ATOM 716 N N . TRP A 1 88 ? 7.194 4.128 -5.476 1.00 98.00 88 TRP A N 1
ATOM 717 C CA . TRP A 1 88 ? 7.206 2.723 -5.078 1.00 98.00 88 TRP A CA 1
ATOM 718 C C . TRP A 1 88 ? 7.860 2.540 -3.706 1.00 98.00 88 TRP A C 1
ATOM 720 O O . TRP A 1 88 ? 7.301 1.847 -2.856 1.00 98.00 88 TRP A O 1
ATOM 730 N N . LEU A 1 89 ? 8.992 3.209 -3.455 1.00 98.12 89 LEU A N 1
ATOM 731 C CA . LEU A 1 89 ? 9.671 3.191 -2.156 1.00 98.12 89 LEU A CA 1
ATOM 732 C C . LEU A 1 89 ? 8.785 3.767 -1.051 1.00 98.12 89 LEU A C 1
ATOM 734 O O . LEU A 1 89 ? 8.611 3.121 -0.021 1.00 98.12 89 LEU A O 1
ATOM 738 N N . ILE A 1 90 ? 8.179 4.937 -1.271 1.00 98.19 90 ILE A N 1
ATOM 739 C CA . ILE A 1 90 ? 7.281 5.569 -0.292 1.00 98.19 90 ILE A CA 1
ATOM 740 C C . ILE A 1 90 ? 6.092 4.652 0.006 1.00 98.19 90 ILE A C 1
ATOM 742 O O . ILE A 1 90 ? 5.786 4.401 1.170 1.00 98.19 90 ILE A O 1
ATOM 746 N N . SER A 1 91 ? 5.464 4.094 -1.031 1.00 97.69 91 SER A N 1
ATOM 747 C CA . SER A 1 91 ? 4.346 3.155 -0.873 1.00 97.69 91 SER A CA 1
ATOM 748 C C . SER A 1 91 ? 4.765 1.916 -0.075 1.00 97.69 91 SER A C 1
ATOM 750 O O . SER A 1 91 ? 4.049 1.488 0.829 1.00 97.69 91 SER A O 1
ATOM 752 N N . SER A 1 92 ? 5.951 1.372 -0.361 1.00 97.88 92 SER A N 1
ATOM 753 C CA . SER A 1 92 ? 6.492 0.188 0.319 1.00 97.88 92 SER A CA 1
ATOM 754 C C . SER A 1 92 ? 6.794 0.464 1.790 1.00 97.88 92 SER A C 1
ATOM 756 O O . SER A 1 92 ? 6.475 -0.362 2.648 1.00 97.88 92 SER A O 1
ATOM 758 N N . VAL A 1 93 ? 7.353 1.637 2.098 1.00 98.44 93 VAL A N 1
ATOM 759 C CA . VAL A 1 93 ? 7.613 2.085 3.472 1.00 98.44 93 VAL A CA 1
ATOM 760 C C . VAL A 1 93 ? 6.302 2.264 4.234 1.00 98.44 93 VAL A C 1
ATOM 762 O O . VAL A 1 93 ? 6.171 1.718 5.325 1.00 98.44 93 VAL A O 1
ATOM 765 N N . ILE A 1 94 ? 5.312 2.952 3.657 1.00 98.19 94 ILE A N 1
ATOM 766 C CA . ILE A 1 94 ? 3.999 3.152 4.292 1.00 98.19 94 ILE A CA 1
ATOM 767 C C . ILE A 1 94 ? 3.330 1.804 4.584 1.00 98.19 94 ILE A C 1
ATOM 769 O O . ILE A 1 94 ? 2.917 1.566 5.717 1.00 98.19 94 ILE A O 1
ATOM 773 N N . ASN A 1 95 ? 3.267 0.907 3.596 1.00 97.88 95 ASN A N 1
ATOM 774 C CA . ASN A 1 95 ? 2.666 -0.418 3.759 1.00 97.88 95 ASN A CA 1
ATOM 775 C C . ASN A 1 95 ? 3.367 -1.243 4.853 1.00 97.88 95 ASN A C 1
ATOM 777 O O . ASN A 1 95 ? 2.707 -1.869 5.686 1.00 97.88 95 ASN A O 1
ATOM 781 N N . SER A 1 96 ? 4.702 -1.221 4.876 1.00 97.38 96 SER A N 1
ATOM 782 C CA . SER A 1 96 ? 5.497 -1.985 5.846 1.00 97.38 96 SER A CA 1
ATOM 783 C C . SER A 1 96 ? 5.359 -1.424 7.259 1.00 97.38 96 SER A C 1
ATOM 785 O O . SER A 1 96 ? 5.113 -2.185 8.191 1.00 97.38 96 SER A O 1
ATOM 787 N N . LEU A 1 97 ? 5.449 -0.100 7.424 1.00 97.69 97 LEU A N 1
ATOM 788 C CA . LEU A 1 97 ? 5.287 0.560 8.722 1.00 97.69 97 LEU A CA 1
ATOM 789 C C . LEU A 1 97 ? 3.874 0.385 9.277 1.00 97.69 97 LEU A C 1
ATOM 791 O O . LEU A 1 97 ? 3.723 0.131 10.470 1.00 97.69 97 LEU A O 1
ATOM 795 N N . TYR A 1 98 ? 2.845 0.488 8.430 1.00 96.06 98 TYR A N 1
ATOM 796 C CA . TYR A 1 98 ? 1.467 0.248 8.857 1.00 96.06 98 TYR A CA 1
ATOM 797 C C . TYR A 1 98 ? 1.293 -1.200 9.316 1.00 96.06 98 TYR A C 1
ATOM 799 O O . TYR A 1 98 ? 0.743 -1.440 10.390 1.00 96.06 98 TYR A O 1
ATOM 807 N N . SER A 1 99 ? 1.767 -2.163 8.519 1.00 94.75 99 SER A N 1
ATOM 808 C CA . SER A 1 99 ? 1.673 -3.587 8.857 1.00 94.75 99 SER A CA 1
ATOM 809 C C . SER A 1 99 ? 2.391 -3.885 10.171 1.00 94.75 99 SER A C 1
ATOM 811 O O . SER A 1 99 ? 1.780 -4.437 11.075 1.00 94.75 99 SER A O 1
ATOM 813 N N . PHE A 1 100 ? 3.617 -3.386 10.333 1.00 94.38 100 PHE A N 1
ATOM 814 C CA . PHE A 1 100 ? 4.387 -3.516 11.567 1.00 94.38 100 PHE A CA 1
ATOM 815 C C . PHE A 1 100 ? 3.685 -2.892 12.783 1.00 94.38 100 PHE A C 1
ATOM 817 O O . PHE A 1 100 ? 3.590 -3.513 13.842 1.00 94.38 100 PHE A O 1
ATOM 824 N N . TYR A 1 101 ? 3.153 -1.674 12.639 1.00 93.19 101 TYR A N 1
ATOM 825 C CA . TYR A 1 101 ? 2.368 -1.028 13.693 1.00 93.19 101 TYR A CA 1
ATOM 826 C C . TYR A 1 101 ? 1.154 -1.876 14.088 1.00 93.19 101 TYR A C 1
ATOM 828 O O . TYR A 1 101 ? 0.857 -2.019 15.276 1.00 93.19 101 TYR A O 1
ATOM 836 N N . TRP A 1 102 ? 0.453 -2.428 13.095 1.00 92.50 102 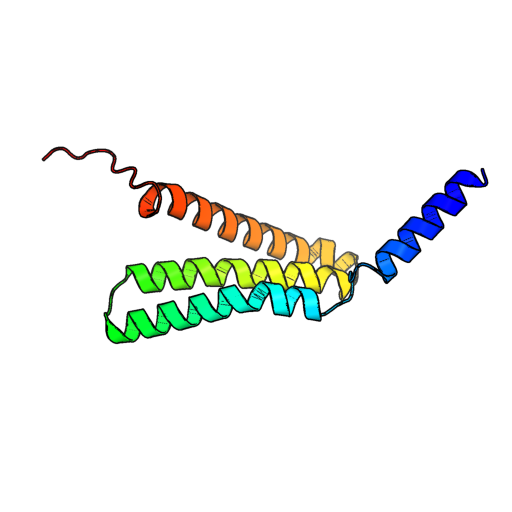TRP A N 1
ATOM 837 C CA . TRP A 1 102 ? -0.717 -3.266 13.312 1.00 92.50 102 TRP A CA 1
ATOM 838 C C . TRP A 1 102 ? -0.356 -4.544 14.065 1.00 92.50 102 TRP A C 1
ATOM 840 O O . TRP A 1 102 ? -1.024 -4.864 15.046 1.00 92.50 102 TRP A O 1
ATOM 850 N N . ASP A 1 103 ? 0.719 -5.218 13.662 1.00 92.19 103 ASP A N 1
ATOM 851 C CA . ASP A 1 103 ? 1.171 -6.453 14.298 1.00 92.19 103 ASP A CA 1
ATOM 852 C C . ASP A 1 103 ? 1.468 -6.208 15.787 1.00 92.19 103 ASP A C 1
ATOM 854 O O . ASP A 1 103 ? 0.923 -6.895 16.647 1.00 92.19 103 ASP A O 1
ATOM 858 N N . ILE A 1 104 ? 2.201 -5.136 16.118 1.00 90.75 104 ILE A N 1
ATOM 859 C CA . ILE A 1 104 ? 2.509 -4.768 17.512 1.00 90.75 104 ILE A CA 1
ATOM 860 C C . ILE A 1 104 ? 1.254 -4.419 18.319 1.00 90.75 104 ILE A C 1
ATOM 862 O O . ILE A 1 104 ? 1.110 -4.846 19.465 1.00 90.75 104 ILE A O 1
ATOM 866 N N . LYS A 1 105 ? 0.378 -3.564 17.779 1.00 86.44 105 LYS A N 1
ATOM 867 C CA . LYS A 1 105 ? -0.714 -2.958 18.561 1.00 86.44 105 LYS A CA 1
ATOM 868 C C . LYS A 1 105 ? -2.004 -3.759 18.571 1.00 86.44 105 LYS A C 1
ATOM 870 O O . LYS A 1 105 ? -2.803 -3.564 19.485 1.00 86.44 105 LYS A O 1
ATOM 875 N N . ARG A 1 106 ? -2.262 -4.559 17.541 1.00 84.31 106 ARG A N 1
ATOM 876 C CA . ARG A 1 106 ? -3.545 -5.244 17.344 1.00 84.31 106 ARG A CA 1
ATOM 877 C C . ARG A 1 106 ? -3.402 -6.753 17.407 1.00 84.31 106 ARG A C 1
ATOM 879 O O . ARG A 1 106 ? -4.214 -7.371 18.084 1.00 84.31 106 ARG A O 1
ATOM 886 N N . ASP A 1 107 ? -2.395 -7.320 16.750 1.00 84.62 107 ASP A N 1
ATOM 887 C CA . ASP A 1 107 ? -2.301 -8.778 16.619 1.00 84.62 107 ASP A CA 1
ATOM 888 C C . ASP A 1 107 ? -1.521 -9.408 17.782 1.00 84.62 107 ASP A C 1
ATOM 890 O O . ASP A 1 107 ? -1.871 -10.490 18.243 1.00 84.62 107 ASP A O 1
ATOM 894 N N . TRP A 1 108 ? -0.502 -8.725 18.309 1.00 81.12 108 TRP A N 1
ATOM 895 C CA . TRP A 1 108 ? 0.313 -9.229 19.422 1.00 81.12 108 TRP A CA 1
ATOM 896 C C . TRP A 1 108 ? -0.236 -8.880 20.810 1.00 81.12 108 TRP A C 1
ATOM 898 O O . TRP A 1 108 ? 0.405 -9.214 21.801 1.00 81.12 108 TRP A O 1
ATOM 908 N N . ASP A 1 109 ? -1.392 -8.201 20.884 1.00 67.19 109 ASP A N 1
ATOM 909 C CA . ASP A 1 109 ? -2.050 -7.721 22.116 1.00 67.19 109 ASP A CA 1
ATOM 910 C C . ASP A 1 109 ? -1.050 -7.214 23.174 1.00 67.19 109 ASP A C 1
ATOM 912 O O . ASP A 1 109 ? -1.211 -7.448 24.371 1.00 67.19 109 ASP A O 1
ATOM 916 N N . LEU A 1 110 ? 0.006 -6.506 22.731 1.00 63.88 110 LEU A N 1
ATOM 917 C CA . LEU A 1 110 ? 1.000 -5.863 23.592 1.00 63.88 110 LEU A CA 1
ATOM 918 C C . LEU A 1 110 ? 0.352 -4.640 24.248 1.00 63.88 110 LEU A C 1
ATOM 920 O O . LEU A 1 110 ? 0.691 -3.478 23.987 1.00 63.88 110 LEU A O 1
ATOM 924 N N . ARG A 1 111 ? -0.639 -4.907 25.099 1.00 57.25 111 ARG A N 1
ATOM 925 C CA . ARG A 1 111 ? -1.117 -3.985 26.111 1.00 57.25 111 ARG A CA 1
ATOM 926 C C . ARG A 1 111 ? 0.075 -3.764 27.020 1.00 57.25 111 ARG A C 1
ATOM 928 O O . ARG A 1 111 ? 0.386 -4.590 27.871 1.00 57.25 111 ARG A O 1
ATOM 935 N N . TYR A 1 112 ? 0.762 -2.643 26.840 1.00 58.78 112 TYR A N 1
ATOM 936 C CA . TYR A 1 112 ? 1.490 -2.064 27.957 1.00 58.78 112 TYR A CA 1
ATOM 937 C C . TYR A 1 112 ? 0.437 -1.870 29.041 1.00 58.78 112 TYR A C 1
ATOM 939 O O . TYR A 1 112 ? -0.452 -1.033 28.885 1.00 58.78 112 TYR A O 1
ATOM 947 N N . GLY A 1 113 ? 0.451 -2.763 30.030 1.00 49.72 113 GLY A N 1
ATOM 948 C CA . GLY A 1 113 ? -0.538 -2.817 31.085 1.00 49.72 113 GLY A CA 1
ATOM 949 C C . GLY A 1 113 ? -0.640 -1.454 31.743 1.00 49.72 113 GLY A C 1
ATOM 950 O O . GLY A 1 113 ? 0.230 -1.058 32.511 1.00 49.72 113 GLY A O 1
ATOM 951 N N . VAL A 1 114 ? -1.721 -0.744 31.444 1.00 50.12 114 VAL A N 1
ATOM 952 C CA . VAL A 1 114 ? -2.295 0.175 32.408 1.00 50.12 114 VAL A CA 1
ATOM 953 C C . VAL A 1 114 ? -3.083 -0.732 33.341 1.00 50.12 114 VAL A C 1
ATOM 955 O O . VAL A 1 114 ? -4.222 -1.096 33.062 1.00 50.12 114 VAL A O 1
ATOM 958 N N . TYR A 1 115 ? -2.405 -1.191 34.391 1.00 48.22 115 TYR A N 1
ATOM 959 C CA . TYR A 1 115 ? -3.079 -1.624 35.603 1.00 48.22 115 TYR A CA 1
ATOM 960 C C . TYR A 1 115 ? -3.793 -0.383 36.157 1.00 48.22 115 TYR A C 1
ATOM 962 O O . TYR A 1 115 ? -3.148 0.512 36.700 1.00 48.22 115 TYR A O 1
ATOM 970 N N . THR A 1 116 ? -5.100 -0.299 35.931 1.00 43.62 116 THR A N 1
ATOM 971 C CA . THR A 1 116 ? -6.039 0.422 36.802 1.00 43.62 116 THR A CA 1
ATOM 972 C C . THR A 1 116 ? -6.823 -0.605 37.581 1.00 43.62 116 THR A C 1
ATOM 974 O O . THR A 1 116 ? -7.258 -1.578 36.920 1.00 43.62 116 THR A O 1
#